Protein AF-T0Z2D2-F1 (afdb_monomer_lite)

Radius of gyration: 27.49 Å; chains: 1; bounding box: 59×27×76 Å

Secondary structure (DSSP, 8-state):
-HHHHHHHHHHHHHHHHHHHHHTPPPP--------SS-TT--THHHHHHHHHHHHHHHHHHHHHHHHHHHHHHHTHHHHHTTSS--HHHHHHHHHHHHHHHHHHHHHHHHHHHHHTT-----S-HHHHHH-

InterPro domains:
  IPR013525 ABC-2 type transporter, transmembrane domain [PF12698] (2-128)
  IPR051449 ABC-2 integral membrane transporter component [PTHR30294] (7-131)

pLDDT: mean 73.76, std 7.67, range [54.31, 87.25]

Sequence (131 aa):
MILLGYVETIVNNYTTEIATARGIPTPIAPITLRAWYNPNLKSRWFIVPGIVGLLTLVVTLLVTALSVAREREEGTFDQLLVTPLTPFDIILGKVLPGFVIGMVEATGIIILAVLIFHIPLRGSLWALYLG

Structure (mmCIF, N/CA/C/O backbone):
data_AF-T0Z2D2-F1
#
_entry.id   AF-T0Z2D2-F1
#
loop_
_atom_site.group_PDB
_atom_site.id
_atom_site.type_symbol
_atom_site.label_atom_id
_atom_site.label_alt_id
_atom_site.label_comp_id
_atom_site.label_asym_id
_atom_site.label_entity_id
_atom_site.label_seq_id
_atom_site.pdbx_PDB_ins_code
_atom_site.Cartn_x
_atom_site.Cartn_y
_atom_site.Cartn_z
_atom_site.occupancy
_atom_site.B_iso_or_equiv
_atom_site.auth_seq_id
_atom_site.auth_comp_id
_atom_site.auth_asym_id
_atom_site.auth_atom_id
_atom_site.pdbx_PDB_model_num
ATOM 1 N N . MET A 1 1 ? 20.631 10.924 -17.744 1.00 58.66 1 MET A N 1
ATOM 2 C CA . MET A 1 1 ? 21.024 11.240 -19.136 1.00 58.66 1 MET A CA 1
ATOM 3 C C . MET A 1 1 ? 22.523 11.069 -19.384 1.00 58.66 1 MET A C 1
ATOM 5 O O . MET A 1 1 ? 22.867 10.411 -20.349 1.00 58.66 1 MET A O 1
ATOM 9 N N . ILE A 1 2 ? 23.405 11.558 -18.503 1.00 73.25 2 ILE A N 1
ATOM 10 C CA . ILE A 1 2 ? 24.874 11.505 -18.684 1.00 73.25 2 ILE A CA 1
ATOM 11 C C . ILE A 1 2 ? 25.425 10.068 -18.806 1.00 73.25 2 ILE A C 1
ATOM 13 O O . ILE A 1 2 ? 26.202 9.783 -19.710 1.00 73.25 2 ILE A O 1
ATOM 17 N N . LEU A 1 3 ? 24.966 9.138 -17.958 1.00 73.81 3 LEU A N 1
ATOM 18 C CA . LEU A 1 3 ? 25.382 7.727 -18.017 1.00 73.81 3 LEU A CA 1
ATOM 19 C C . LEU A 1 3 ? 25.038 7.046 -19.348 1.00 73.81 3 LEU A C 1
ATOM 21 O O . LEU A 1 3 ? 25.788 6.194 -19.809 1.00 73.81 3 LEU A O 1
ATOM 25 N N . LEU A 1 4 ? 23.925 7.434 -19.977 1.00 73.69 4 LEU A N 1
ATOM 26 C CA . LEU A 1 4 ? 23.494 6.840 -21.239 1.00 73.69 4 LEU A CA 1
ATOM 27 C C . LEU A 1 4 ? 24.447 7.211 -22.378 1.00 73.69 4 LEU A C 1
ATOM 29 O O . LEU A 1 4 ? 24.883 6.337 -23.115 1.00 73.69 4 LEU A O 1
ATOM 33 N N . GLY A 1 5 ? 24.819 8.493 -22.456 1.00 75.69 5 GLY A N 1
ATOM 34 C CA . GLY A 1 5 ? 25.773 8.978 -23.454 1.00 75.69 5 GLY A CA 1
ATOM 35 C C . GLY A 1 5 ? 27.174 8.397 -23.257 1.00 75.69 5 GLY A C 1
ATOM 36 O O . GLY A 1 5 ? 27.874 8.127 -24.230 1.00 75.69 5 GLY A O 1
ATOM 37 N N . TYR A 1 6 ? 27.572 8.131 -22.008 1.00 81.44 6 TYR A N 1
ATOM 38 C CA . TYR A 1 6 ? 28.851 7.479 -21.717 1.00 81.44 6 TYR A CA 1
ATOM 39 C C . TYR A 1 6 ? 28.869 6.019 -22.191 1.00 81.44 6 TYR A C 1
ATOM 41 O O . TYR A 1 6 ? 29.811 5.595 -22.856 1.00 81.44 6 TYR A O 1
ATOM 49 N N . VAL A 1 7 ? 27.795 5.270 -21.915 1.00 80.44 7 VAL A N 1
ATOM 50 C CA . VAL A 1 7 ? 27.627 3.889 -22.398 1.00 80.44 7 VAL A CA 1
ATOM 51 C C . VAL A 1 7 ? 27.585 3.847 -23.924 1.00 80.44 7 VAL A C 1
ATOM 53 O O . VAL A 1 7 ? 28.242 3.003 -24.525 1.00 80.44 7 VAL A O 1
ATOM 56 N N . GLU A 1 8 ? 26.878 4.780 -24.556 1.00 80.75 8 GLU A N 1
ATOM 57 C CA . GLU A 1 8 ? 26.802 4.871 -26.013 1.00 80.75 8 GLU A CA 1
ATOM 58 C C . GLU A 1 8 ? 28.160 5.170 -26.649 1.00 80.75 8 GLU A C 1
ATOM 60 O O . GLU A 1 8 ? 28.541 4.530 -27.628 1.00 80.75 8 GLU A O 1
ATOM 65 N N . THR A 1 9 ? 28.950 6.045 -26.028 1.00 81.31 9 THR A N 1
ATOM 66 C CA . THR A 1 9 ? 30.321 6.337 -26.465 1.00 81.31 9 THR A CA 1
ATOM 67 C C . THR A 1 9 ? 31.231 5.113 -26.338 1.00 81.31 9 THR A C 1
ATOM 69 O O . THR A 1 9 ? 31.941 4.778 -27.284 1.00 81.31 9 THR A O 1
ATOM 72 N N . ILE A 1 10 ? 31.196 4.408 -25.200 1.00 83.31 10 ILE A N 1
ATOM 73 C CA . ILE A 1 10 ? 32.020 3.206 -24.980 1.00 83.31 10 ILE A CA 1
ATOM 74 C C . ILE A 1 10 ? 31.667 2.113 -25.991 1.00 83.31 10 ILE A C 1
ATOM 76 O O . ILE A 1 10 ? 32.559 1.531 -26.606 1.00 83.31 10 ILE A O 1
ATOM 80 N N . VAL A 1 11 ? 30.374 1.844 -26.177 1.00 83.12 11 VAL A N 1
ATOM 81 C CA . VAL A 1 11 ? 29.904 0.792 -27.085 1.00 83.12 11 VAL A CA 1
ATOM 82 C C . VAL A 1 11 ? 30.251 1.133 -28.532 1.00 83.12 11 VAL A C 1
ATOM 84 O O . VAL A 1 11 ? 30.745 0.266 -29.252 1.00 83.12 11 VAL A O 1
ATOM 87 N N . ASN A 1 12 ? 30.078 2.387 -28.957 1.00 83.12 12 ASN A N 1
ATOM 88 C CA . ASN A 1 12 ? 30.443 2.809 -30.310 1.00 83.12 12 ASN A CA 1
ATOM 89 C C . ASN A 1 12 ? 31.953 2.705 -30.558 1.00 83.12 12 ASN A C 1
ATOM 91 O O . ASN A 1 12 ? 32.365 2.200 -31.605 1.00 83.12 12 ASN A O 1
ATOM 95 N N . ASN A 1 13 ? 32.780 3.097 -29.586 1.00 83.56 13 ASN A N 1
ATOM 96 C CA . ASN A 1 13 ? 34.234 2.972 -29.688 1.00 83.56 13 ASN A CA 1
ATOM 97 C C . ASN A 1 13 ? 34.663 1.501 -29.808 1.00 83.56 13 ASN A C 1
ATOM 99 O O . ASN A 1 13 ? 35.421 1.152 -30.711 1.00 83.56 13 ASN A O 1
ATOM 103 N N . TYR A 1 14 ? 34.102 0.626 -28.971 1.00 82.81 14 TYR A N 1
ATOM 104 C CA . TYR A 1 14 ? 34.398 -0.809 -28.984 1.00 82.81 14 TYR A CA 1
ATOM 105 C C . TYR A 1 14 ? 33.953 -1.498 -30.283 1.00 82.81 14 TYR A C 1
ATOM 107 O O . TYR A 1 14 ? 34.671 -2.316 -30.858 1.00 82.81 14 TYR A O 1
ATOM 115 N N . THR A 1 15 ? 32.774 -1.135 -30.793 1.00 80.81 15 THR A N 1
ATOM 116 C CA . THR A 1 15 ? 32.249 -1.693 -32.049 1.00 80.81 15 THR A CA 1
ATOM 117 C C . THR A 1 15 ? 33.092 -1.241 -33.245 1.00 80.81 15 THR A C 1
ATOM 119 O O . THR A 1 15 ? 33.325 -2.024 -34.165 1.00 80.81 15 THR A O 1
ATOM 122 N N . THR A 1 16 ? 33.606 -0.007 -33.207 1.00 81.50 16 THR A N 1
ATOM 123 C CA . THR A 1 16 ? 34.509 0.540 -34.231 1.00 81.50 16 THR A CA 1
ATOM 124 C C . THR A 1 16 ? 35.861 -0.173 -34.233 1.00 81.50 16 THR A C 1
ATOM 126 O O . THR A 1 16 ? 36.367 -0.503 -35.302 1.00 81.50 16 THR A O 1
ATOM 129 N N . GLU A 1 17 ? 36.417 -0.476 -33.059 1.00 82.12 17 GLU A N 1
ATOM 130 C CA . GLU A 1 17 ? 37.682 -1.210 -32.909 1.00 82.12 17 GLU A CA 1
ATOM 131 C C . GLU A 1 17 ? 37.592 -2.653 -33.436 1.00 82.12 17 GLU A C 1
ATOM 133 O O . GLU A 1 17 ? 38.478 -3.129 -34.145 1.00 82.12 17 GLU A O 1
ATOM 138 N N . ILE A 1 18 ? 36.486 -3.354 -33.167 1.00 81.31 18 ILE A N 1
ATOM 139 C CA . ILE A 1 18 ? 36.275 -4.716 -33.683 1.00 81.31 18 ILE A CA 1
ATOM 140 C C . ILE A 1 18 ? 36.029 -4.713 -35.196 1.00 81.31 18 ILE A C 1
ATOM 142 O O . ILE A 1 18 ? 36.500 -5.609 -35.902 1.00 81.31 18 ILE A O 1
ATOM 146 N N . ALA A 1 19 ? 35.280 -3.730 -35.698 1.00 81.00 19 ALA A N 1
ATOM 147 C CA . ALA A 1 19 ? 34.973 -3.597 -37.118 1.00 81.00 19 ALA A CA 1
ATOM 148 C C . ALA A 1 19 ? 36.243 -3.351 -37.948 1.00 81.00 19 ALA A C 1
ATOM 150 O O . ALA A 1 19 ? 36.451 -4.026 -38.960 1.00 81.00 19 ALA A O 1
ATOM 151 N N . THR A 1 20 ? 37.134 -2.469 -37.479 1.00 80.88 20 THR A N 1
ATOM 152 C CA . THR A 1 20 ? 38.436 -2.222 -38.120 1.00 80.88 20 THR A CA 1
ATOM 153 C C . THR A 1 20 ? 39.359 -3.436 -38.025 1.00 80.88 20 THR A C 1
ATOM 155 O O . THR A 1 20 ? 39.978 -3.792 -39.025 1.00 80.88 20 THR A O 1
ATOM 158 N N . ALA A 1 21 ? 39.390 -4.138 -36.887 1.00 81.56 21 ALA A N 1
ATOM 159 C CA . ALA A 1 21 ? 40.203 -5.344 -36.710 1.00 81.56 21 ALA A CA 1
ATOM 160 C C . ALA A 1 21 ? 39.756 -6.533 -37.584 1.00 81.56 21 ALA A C 1
ATOM 162 O O . ALA A 1 21 ? 40.574 -7.381 -37.937 1.00 81.56 21 ALA A O 1
ATOM 163 N N . ARG A 1 22 ? 38.465 -6.619 -37.933 1.00 80.94 22 ARG A N 1
ATOM 164 C CA . ARG A 1 22 ? 37.903 -7.717 -38.744 1.00 80.94 22 ARG A CA 1
ATOM 165 C C . ARG A 1 22 ? 37.637 -7.343 -40.205 1.00 80.94 22 ARG A C 1
ATOM 167 O O . ARG A 1 22 ? 37.215 -8.208 -40.968 1.00 80.94 22 ARG A O 1
ATOM 174 N N . GLY A 1 23 ? 37.858 -6.085 -40.596 1.00 77.25 23 GLY A N 1
ATOM 175 C CA . GLY A 1 23 ? 37.567 -5.589 -41.947 1.00 77.25 23 GLY A CA 1
ATOM 176 C C . GLY A 1 23 ? 36.076 -5.612 -42.307 1.00 77.25 23 GLY A C 1
ATOM 177 O O . GLY A 1 23 ? 35.726 -5.711 -43.481 1.00 77.25 23 GLY A O 1
ATOM 178 N N . ILE A 1 24 ? 35.194 -5.563 -41.305 1.00 78.25 24 ILE A N 1
ATOM 179 C CA . ILE A 1 24 ? 33.737 -5.610 -41.478 1.00 78.25 24 ILE A CA 1
ATOM 180 C C . ILE A 1 24 ? 33.216 -4.168 -41.384 1.00 78.25 24 ILE A C 1
ATOM 182 O O . ILE A 1 24 ? 33.664 -3.437 -40.501 1.00 78.25 24 ILE A O 1
ATOM 186 N N . PRO A 1 25 ? 32.284 -3.724 -42.246 1.00 71.94 25 PRO A N 1
ATOM 187 C CA . PRO A 1 25 ? 31.662 -2.409 -42.103 1.00 71.94 25 PRO A CA 1
ATOM 188 C C . PRO A 1 25 ? 31.031 -2.250 -40.713 1.00 71.94 25 PRO A C 1
ATOM 190 O O . PRO A 1 25 ? 30.379 -3.169 -40.214 1.00 71.94 25 PRO A O 1
ATOM 193 N N . THR A 1 26 ? 31.240 -1.089 -40.088 1.00 67.06 26 THR A N 1
ATOM 194 C CA . THR A 1 26 ? 30.741 -0.774 -38.745 1.00 67.06 26 THR A CA 1
ATOM 195 C C . THR A 1 26 ? 29.217 -0.909 -38.693 1.00 67.06 26 THR A C 1
ATOM 197 O O . THR A 1 26 ? 28.507 -0.157 -39.366 1.00 67.06 26 THR A O 1
ATOM 200 N N . PRO A 1 27 ? 28.668 -1.835 -37.888 1.00 63.69 27 PRO A N 1
ATOM 201 C CA . PRO A 1 27 ? 27.235 -1.881 -37.662 1.00 63.69 27 PRO A CA 1
ATOM 202 C C . PRO A 1 27 ? 26.839 -0.662 -36.828 1.00 63.69 27 PRO A C 1
ATOM 204 O O . PRO A 1 27 ? 27.256 -0.532 -35.678 1.00 63.69 27 PRO A O 1
ATOM 207 N N . ILE A 1 28 ? 26.018 0.228 -37.385 1.00 60.69 28 ILE A N 1
ATOM 208 C CA . ILE A 1 28 ? 25.344 1.265 -36.597 1.00 60.69 28 ILE A CA 1
ATOM 209 C C . ILE A 1 28 ? 24.200 0.558 -35.868 1.00 60.69 28 ILE A C 1
ATOM 211 O O . ILE A 1 28 ? 23.094 0.446 -36.392 1.00 60.69 28 ILE A O 1
ATOM 215 N N . ALA A 1 29 ? 24.483 -0.011 -34.698 1.00 63.06 29 ALA A N 1
ATOM 216 C CA . ALA A 1 29 ? 23.458 -0.578 -33.833 1.00 63.06 29 ALA A CA 1
ATOM 217 C C . ALA A 1 29 ? 22.919 0.545 -32.931 1.00 63.06 29 ALA A C 1
ATOM 219 O O . ALA A 1 29 ? 23.615 0.949 -31.999 1.00 63.06 29 ALA A O 1
ATOM 220 N N . PRO A 1 30 ? 21.714 1.091 -33.185 1.00 65.38 30 PRO A N 1
ATOM 221 C CA . PRO A 1 30 ? 21.162 2.131 -32.329 1.00 65.38 30 PRO A CA 1
ATOM 222 C C . PRO A 1 30 ? 20.911 1.562 -30.930 1.00 65.38 30 PRO A C 1
ATOM 224 O O . PRO A 1 30 ? 20.163 0.596 -30.757 1.00 65.38 30 PRO A O 1
ATOM 227 N N . ILE A 1 31 ? 21.530 2.166 -29.916 1.00 65.12 31 ILE A N 1
ATOM 228 C CA . ILE A 1 31 ? 21.331 1.772 -28.523 1.00 65.12 31 ILE A CA 1
ATOM 229 C C . ILE A 1 31 ? 20.008 2.365 -28.051 1.00 65.12 31 ILE A C 1
ATOM 231 O O . ILE A 1 31 ? 19.902 3.540 -27.709 1.00 65.12 31 ILE A O 1
ATOM 235 N N . THR A 1 32 ? 18.965 1.540 -28.028 1.00 66.81 32 THR A N 1
ATOM 236 C CA . THR A 1 32 ? 17.658 1.959 -27.521 1.00 66.81 32 THR A CA 1
ATOM 237 C C . THR A 1 32 ? 17.543 1.645 -26.034 1.00 66.81 32 THR A C 1
ATOM 239 O O . THR A 1 32 ? 17.504 0.476 -25.642 1.00 66.81 32 THR A O 1
ATOM 242 N N . LEU A 1 33 ? 17.426 2.675 -25.194 1.00 66.81 33 LEU A N 1
ATOM 243 C CA . LEU A 1 33 ? 17.048 2.489 -23.795 1.00 66.81 33 LEU A CA 1
ATOM 244 C C . LEU A 1 33 ? 15.598 2.001 -23.732 1.00 66.81 33 LEU A C 1
ATOM 246 O O . LEU A 1 33 ? 14.669 2.738 -24.060 1.00 66.81 33 LEU A O 1
ATOM 250 N N . ARG A 1 34 ? 15.395 0.763 -23.280 1.00 67.38 34 ARG A N 1
ATOM 251 C CA . ARG A 1 34 ? 14.060 0.181 -23.130 1.00 67.38 34 ARG A CA 1
ATOM 252 C C . ARG A 1 34 ? 13.752 -0.054 -21.660 1.00 67.38 34 ARG A C 1
ATOM 254 O O . ARG A 1 34 ? 14.384 -0.881 -21.010 1.00 67.38 34 ARG A O 1
ATOM 261 N N . ALA A 1 35 ? 12.753 0.654 -21.141 1.00 65.25 35 ALA A N 1
ATOM 262 C CA . ALA A 1 35 ? 12.227 0.386 -19.810 1.00 65.25 35 ALA A CA 1
ATOM 263 C C . ALA A 1 35 ? 11.529 -0.984 -19.796 1.00 65.25 35 ALA A C 1
ATOM 265 O O . ALA A 1 35 ? 10.632 -1.237 -20.601 1.00 65.25 35 ALA A O 1
ATOM 266 N N . TRP A 1 36 ? 11.925 -1.858 -18.869 1.00 63.56 36 TRP A N 1
ATOM 267 C CA . TRP A 1 36 ? 11.437 -3.241 -18.808 1.00 63.56 36 TRP A CA 1
ATOM 268 C C . TRP A 1 36 ? 9.957 -3.320 -18.416 1.00 63.56 36 TRP A C 1
ATOM 270 O O . TRP A 1 36 ? 9.211 -4.131 -18.960 1.00 63.56 36 TRP A O 1
ATOM 280 N N . TYR A 1 37 ? 9.512 -2.437 -17.516 1.00 55.72 37 TYR A N 1
ATOM 281 C CA . TYR A 1 37 ? 8.156 -2.474 -16.959 1.00 55.72 37 TYR A CA 1
ATOM 282 C C . TYR A 1 37 ? 7.181 -1.458 -17.580 1.00 55.72 37 TYR A C 1
ATOM 284 O O . TYR A 1 37 ? 5.973 -1.586 -17.405 1.00 55.72 37 TYR A O 1
ATOM 292 N N . ASN A 1 38 ? 7.666 -0.479 -18.357 1.00 67.19 38 ASN A N 1
ATOM 293 C CA . ASN A 1 38 ? 6.820 0.491 -19.066 1.00 67.19 38 ASN A CA 1
ATOM 294 C C . ASN A 1 38 ? 7.504 1.009 -20.347 1.00 67.19 38 ASN A C 1
ATOM 296 O O . ASN A 1 38 ? 7.970 2.149 -20.377 1.00 67.19 38 ASN A O 1
ATOM 300 N N . PRO A 1 39 ? 7.562 0.198 -21.422 1.00 63.88 39 PRO A N 1
ATOM 301 C CA . PRO A 1 39 ? 8.246 0.576 -22.662 1.00 63.88 39 PRO A CA 1
ATOM 302 C C . PRO A 1 39 ? 7.675 1.842 -23.318 1.00 63.88 39 PRO A C 1
ATOM 304 O O . PRO A 1 39 ? 8.385 2.524 -24.041 1.00 63.88 39 PRO A O 1
ATOM 307 N N . ASN A 1 40 ? 6.398 2.147 -23.053 1.00 66.00 40 ASN A N 1
ATOM 308 C CA . ASN A 1 40 ? 5.692 3.315 -23.587 1.00 66.00 40 ASN A CA 1
ATOM 309 C C . ASN A 1 40 ? 5.709 4.521 -22.633 1.00 66.00 40 ASN A C 1
ATOM 311 O O . ASN A 1 40 ? 5.033 5.507 -22.914 1.00 66.00 40 ASN A O 1
ATOM 315 N N . LEU A 1 41 ? 6.392 4.415 -21.483 1.00 64.50 41 LEU A N 1
ATOM 316 C CA . LEU A 1 41 ? 6.465 5.443 -20.436 1.00 64.50 41 LEU A CA 1
ATOM 317 C C . LEU A 1 41 ? 5.099 6.076 -20.103 1.00 64.50 41 LEU A C 1
ATOM 319 O O . LEU A 1 41 ? 4.990 7.267 -19.821 1.00 64.50 41 LEU A O 1
ATOM 323 N N . LYS A 1 42 ? 4.022 5.278 -20.126 1.00 68.94 42 LYS A N 1
ATOM 324 C CA . LYS A 1 42 ? 2.677 5.759 -19.795 1.00 68.94 42 LYS A CA 1
ATOM 325 C C . LYS A 1 42 ? 2.605 6.068 -18.301 1.00 68.94 42 LYS A C 1
ATOM 327 O O . LYS A 1 42 ? 2.503 5.142 -17.497 1.00 68.94 42 LYS A O 1
ATOM 332 N N . SER A 1 43 ? 2.595 7.348 -17.932 1.00 67.88 43 SER A N 1
ATOM 333 C CA . SER A 1 43 ? 2.542 7.802 -16.529 1.00 67.88 43 SER A CA 1
ATOM 334 C C . SER A 1 43 ? 1.335 7.257 -15.757 1.00 67.88 43 SER A C 1
ATOM 336 O O . SER A 1 43 ? 1.416 7.044 -14.549 1.00 67.88 43 SER A O 1
ATOM 338 N N . ARG A 1 44 ? 0.235 6.937 -16.458 1.00 67.06 44 ARG A N 1
ATOM 339 C CA . ARG A 1 44 ? -0.961 6.289 -15.888 1.00 67.06 44 ARG A CA 1
ATOM 340 C C . ARG A 1 44 ? -0.657 4.980 -15.151 1.00 67.06 44 ARG A C 1
ATOM 342 O O . ARG A 1 44 ? -1.356 4.681 -14.196 1.00 67.06 44 ARG A O 1
ATOM 349 N N . TRP A 1 45 ? 0.365 4.223 -15.558 1.00 66.12 45 TRP A N 1
ATOM 350 C CA . TRP A 1 45 ? 0.708 2.942 -14.920 1.00 66.12 45 TRP A CA 1
ATOM 351 C C . TRP A 1 45 ? 1.319 3.109 -13.522 1.00 66.12 45 TRP A C 1
ATOM 353 O O . TRP A 1 45 ? 1.265 2.176 -12.733 1.00 66.12 45 TRP A O 1
ATOM 363 N N . PHE A 1 46 ? 1.861 4.290 -13.209 1.00 68.19 46 PHE A N 1
ATOM 364 C CA . PHE A 1 46 ? 2.470 4.589 -11.910 1.00 68.19 46 PHE A CA 1
ATOM 365 C C . PHE A 1 46 ? 1.593 5.500 -11.050 1.00 68.19 46 PHE A C 1
ATOM 367 O O . PHE A 1 46 ? 1.406 5.250 -9.864 1.00 68.19 46 PHE A O 1
ATOM 374 N N . ILE A 1 47 ? 1.030 6.550 -11.653 1.00 76.75 47 ILE A N 1
ATOM 375 C CA . ILE A 1 47 ? 0.301 7.589 -10.916 1.00 76.75 47 ILE A CA 1
ATOM 376 C C . ILE A 1 47 ? -1.033 7.060 -10.390 1.00 76.75 47 ILE A C 1
ATOM 378 O O . ILE A 1 47 ? -1.402 7.344 -9.256 1.00 76.75 47 ILE A O 1
ATOM 382 N N . VAL A 1 48 ? -1.758 6.288 -11.201 1.00 75.44 48 VAL A N 1
ATOM 383 C CA . VAL A 1 48 ? -3.112 5.856 -10.849 1.00 75.44 48 VAL A CA 1
ATOM 384 C C . VAL A 1 48 ? -3.120 4.918 -9.638 1.00 75.44 48 VAL A C 1
ATOM 386 O O . VAL A 1 48 ? -3.828 5.240 -8.687 1.00 75.44 48 VAL A O 1
ATOM 389 N N . PRO A 1 49 ? -2.340 3.817 -9.595 1.00 71.81 49 PRO A N 1
ATOM 390 C CA . PRO A 1 49 ? -2.303 2.971 -8.403 1.00 71.81 49 PRO A CA 1
ATOM 391 C C . PRO A 1 49 ? -1.813 3.737 -7.173 1.00 71.81 49 PRO A C 1
ATOM 393 O O . PRO A 1 49 ? -2.346 3.539 -6.088 1.00 71.81 49 PRO A O 1
ATOM 396 N N . GLY A 1 50 ? -0.840 4.642 -7.346 1.00 79.44 50 GLY A N 1
ATOM 397 C CA . GLY A 1 50 ? -0.296 5.447 -6.254 1.00 79.44 50 GLY A CA 1
ATOM 398 C C . GLY A 1 50 ? -1.331 6.379 -5.623 1.00 79.44 50 GLY A C 1
ATOM 399 O O . GLY A 1 50 ? -1.476 6.391 -4.405 1.00 79.44 50 GLY A O 1
ATOM 400 N N . ILE A 1 51 ? -2.088 7.123 -6.436 1.00 82.75 51 ILE A N 1
ATOM 401 C CA . ILE A 1 51 ? -3.142 8.018 -5.932 1.00 82.75 51 ILE A CA 1
ATOM 402 C C . ILE A 1 51 ? -4.300 7.215 -5.339 1.00 82.75 51 ILE A C 1
ATOM 404 O O . ILE A 1 51 ? -4.798 7.579 -4.280 1.00 82.75 51 ILE A O 1
ATOM 408 N N . VAL A 1 52 ? -4.720 6.122 -5.985 1.00 76.38 52 VAL A N 1
ATOM 409 C CA . VAL A 1 52 ? -5.790 5.265 -5.454 1.00 76.38 52 VAL A CA 1
ATOM 410 C C . VAL A 1 52 ? -5.372 4.670 -4.109 1.00 76.38 52 VAL A C 1
ATOM 412 O O . VAL A 1 52 ? -6.126 4.785 -3.151 1.00 76.38 52 VAL A O 1
ATOM 415 N N . GLY A 1 53 ? -4.161 4.123 -3.983 1.00 78.25 53 GLY A N 1
ATOM 416 C CA . GLY A 1 53 ? -3.659 3.613 -2.705 1.00 78.25 53 GLY A CA 1
ATOM 417 C C . GLY A 1 53 ? -3.545 4.697 -1.631 1.00 78.25 53 GLY A C 1
ATOM 418 O O . GLY A 1 53 ? -3.956 4.470 -0.499 1.00 78.25 53 GLY A O 1
ATOM 419 N N . LEU A 1 54 ? -3.080 5.900 -1.987 1.00 84.25 54 LEU A N 1
ATOM 420 C CA . LEU A 1 54 ? -3.022 7.034 -1.060 1.00 84.25 54 LEU A CA 1
ATOM 421 C C . LEU A 1 54 ? -4.417 7.440 -0.565 1.00 84.25 54 LEU A C 1
ATOM 423 O O . LEU A 1 54 ? -4.616 7.624 0.632 1.00 84.25 54 LEU A O 1
ATOM 427 N N . LEU A 1 55 ? -5.381 7.588 -1.477 1.00 82.12 55 LEU A N 1
ATOM 428 C CA . LEU A 1 55 ? -6.752 7.957 -1.126 1.00 82.12 55 LEU A CA 1
ATOM 429 C C . LEU A 1 55 ? -7.388 6.906 -0.227 1.00 82.12 55 LEU A C 1
ATOM 431 O O . LEU A 1 55 ? -8.044 7.255 0.750 1.00 82.12 55 LEU A O 1
ATOM 435 N N . THR A 1 56 ? -7.169 5.634 -0.544 1.00 75.94 56 THR A N 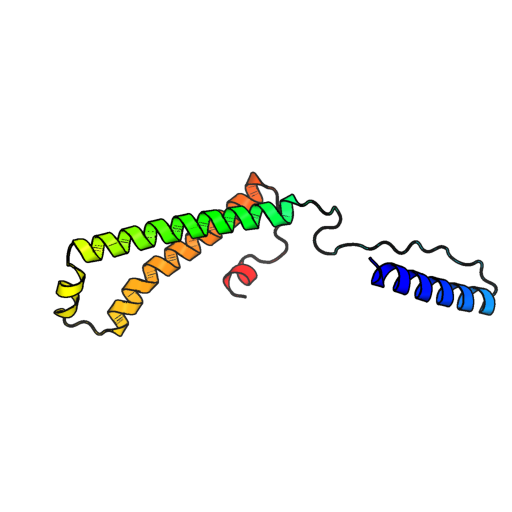1
ATOM 436 C CA . THR A 1 56 ? -7.756 4.546 0.229 1.00 75.94 56 THR A CA 1
ATOM 437 C C . THR A 1 56 ? -7.142 4.489 1.631 1.00 75.94 56 THR A C 1
ATOM 439 O O . THR A 1 56 ? -7.890 4.518 2.604 1.00 75.94 56 THR A O 1
ATOM 442 N N . LEU A 1 57 ? -5.816 4.646 1.756 1.00 82.88 57 LEU A N 1
ATOM 443 C CA . LEU A 1 57 ? -5.128 4.793 3.045 1.00 82.88 57 LEU A CA 1
ATOM 444 C C . LEU A 1 57 ? -5.687 5.954 3.877 1.00 82.88 57 LEU A C 1
ATOM 446 O O . LEU A 1 57 ? -5.931 5.794 5.072 1.00 82.88 57 LEU A O 1
ATOM 450 N N . VAL A 1 58 ? -5.912 7.118 3.262 1.00 87.25 58 VAL A N 1
ATOM 451 C CA . VAL A 1 58 ? -6.496 8.276 3.956 1.00 87.25 58 VAL A CA 1
ATOM 452 C C . VAL A 1 58 ? -7.914 7.964 4.438 1.00 87.25 58 VAL A C 1
ATOM 454 O O . VAL A 1 58 ? -8.235 8.243 5.592 1.00 87.25 58 VAL A O 1
ATOM 457 N N . VAL A 1 59 ? -8.757 7.360 3.597 1.00 81.19 59 VAL A N 1
ATOM 458 C CA . VAL A 1 59 ? -10.136 7.000 3.964 1.00 81.19 59 VAL A CA 1
ATOM 459 C C . VAL A 1 59 ? -10.154 5.967 5.090 1.00 81.19 59 VAL A C 1
ATOM 461 O O . VAL A 1 59 ? -10.851 6.170 6.084 1.00 81.19 59 VAL A O 1
ATOM 464 N N . THR A 1 60 ? -9.364 4.900 4.990 1.00 77.19 60 THR A N 1
ATOM 465 C CA . THR A 1 60 ? -9.290 3.846 6.010 1.00 77.19 60 THR A CA 1
ATOM 466 C C . THR A 1 60 ? -8.769 4.385 7.336 1.00 77.19 60 THR A C 1
ATOM 468 O O . THR A 1 60 ? -9.327 4.073 8.392 1.00 77.19 60 THR A O 1
ATOM 471 N N . LEU A 1 61 ? -7.750 5.250 7.305 1.00 85.19 61 LEU A N 1
ATOM 472 C CA . LEU A 1 61 ? -7.225 5.899 8.505 1.00 85.19 61 LEU A CA 1
ATOM 473 C C . LEU A 1 61 ? -8.282 6.784 9.166 1.00 85.19 61 LEU A C 1
ATOM 475 O O . LEU A 1 61 ? -8.445 6.720 10.383 1.00 85.19 61 LEU A O 1
ATOM 479 N N . LEU A 1 62 ? -9.039 7.557 8.383 1.00 85.75 62 LEU A N 1
ATOM 480 C CA . LEU A 1 62 ? -10.124 8.390 8.902 1.00 85.75 62 LEU A CA 1
ATOM 481 C C . LEU A 1 62 ? -11.244 7.551 9.525 1.00 85.75 62 LEU A C 1
ATOM 483 O O . LEU A 1 62 ? -11.654 7.834 10.648 1.00 85.75 62 LEU A O 1
ATOM 487 N N . VAL A 1 63 ? -11.712 6.502 8.842 1.00 76.12 63 VAL A N 1
ATOM 488 C CA . VAL A 1 63 ? -12.763 5.608 9.361 1.00 76.12 63 VAL A CA 1
ATOM 489 C C . VAL A 1 63 ? -12.312 4.936 10.658 1.00 76.12 63 VAL A C 1
ATOM 491 O O . VAL A 1 63 ? -13.052 4.932 11.642 1.00 76.12 63 VAL A O 1
ATOM 494 N N . THR A 1 64 ? -11.077 4.434 10.694 1.00 77.44 64 THR A N 1
ATOM 495 C CA . THR A 1 64 ? -10.508 3.780 11.880 1.00 77.44 64 THR A CA 1
ATOM 496 C C . THR A 1 64 ? -10.351 4.766 13.038 1.00 77.44 64 THR A C 1
ATOM 498 O O . THR A 1 64 ? -10.780 4.477 14.153 1.00 77.44 64 THR A O 1
ATOM 501 N N . ALA A 1 65 ? -9.788 5.952 12.788 1.00 79.44 65 ALA A N 1
ATOM 502 C CA . ALA A 1 65 ? -9.593 6.976 13.812 1.00 79.44 65 ALA A CA 1
ATOM 503 C C . ALA A 1 65 ? -10.923 7.461 14.401 1.00 79.44 65 ALA A C 1
ATOM 505 O O . ALA A 1 65 ? -11.038 7.590 15.618 1.00 79.44 65 ALA A O 1
ATOM 506 N N . LEU A 1 66 ? -11.939 7.673 13.560 1.00 80.06 66 LEU A N 1
ATOM 507 C CA . LEU A 1 66 ? -13.277 8.056 14.009 1.00 80.06 66 LEU A CA 1
ATOM 508 C C . LEU A 1 66 ? -13.949 6.943 14.819 1.00 80.06 66 LEU A C 1
ATOM 510 O O . LEU A 1 66 ? -14.605 7.235 15.816 1.00 80.06 66 LEU A O 1
ATOM 514 N N . SER A 1 67 ? -13.760 5.679 14.432 1.00 76.62 67 SER A N 1
ATOM 5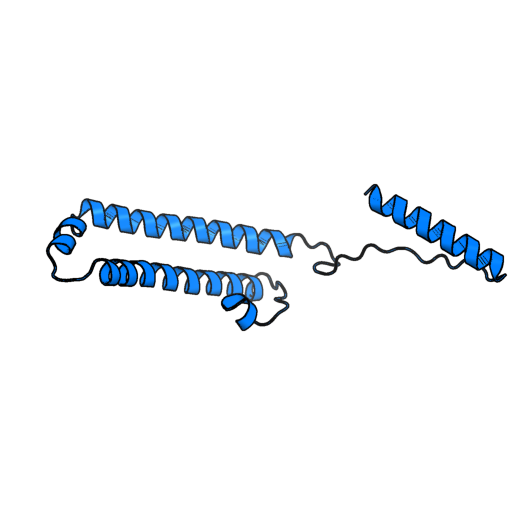15 C CA . SER A 1 67 ? -14.255 4.532 15.200 1.00 76.62 67 SER A CA 1
ATOM 516 C C . SER A 1 67 ? -13.625 4.479 16.594 1.00 76.62 67 SER A C 1
ATOM 518 O O . SER A 1 67 ? -14.336 4.365 17.587 1.00 76.62 67 SER A O 1
ATOM 520 N N . VAL A 1 68 ? -12.299 4.626 16.688 1.00 72.94 68 VAL A N 1
ATOM 521 C CA . VAL A 1 68 ? -11.571 4.606 17.970 1.00 72.94 68 VAL A CA 1
ATOM 522 C C . VAL A 1 68 ? -11.912 5.820 18.837 1.00 72.94 68 VAL A C 1
ATOM 524 O O . VAL A 1 68 ? -12.057 5.682 20.051 1.00 72.94 68 VAL A O 1
ATOM 527 N N . ALA A 1 69 ? -12.051 7.004 18.235 1.00 76.56 69 ALA A N 1
ATOM 528 C CA . ALA A 1 69 ? -12.459 8.213 18.945 1.00 76.56 69 ALA A CA 1
ATOM 529 C C . ALA A 1 69 ? -13.859 8.053 19.556 1.00 76.56 69 ALA A C 1
ATOM 531 O O . ALA A 1 69 ? -14.037 8.359 20.732 1.00 76.56 69 ALA A O 1
ATOM 532 N N . ARG A 1 70 ? -14.811 7.483 18.803 1.00 76.31 70 ARG A N 1
ATOM 533 C CA . ARG A 1 70 ? -16.152 7.168 19.317 1.00 76.31 70 ARG A CA 1
ATOM 534 C C . ARG A 1 70 ? -16.124 6.141 20.446 1.00 76.31 70 ARG A C 1
ATOM 536 O O . ARG A 1 70 ? -16.733 6.380 21.479 1.00 76.31 70 ARG A O 1
ATOM 543 N N . GLU A 1 71 ? -15.362 5.054 20.310 1.00 68.69 71 GLU A N 1
ATOM 544 C CA . GLU A 1 71 ? -15.198 4.067 21.395 1.00 68.69 71 GLU A CA 1
ATOM 545 C C . GLU A 1 71 ? -14.632 4.695 22.684 1.00 68.69 71 GLU A C 1
ATOM 547 O O . GLU A 1 71 ? -15.014 4.320 23.793 1.00 68.69 71 GLU A O 1
ATOM 552 N N . ARG A 1 72 ? -13.712 5.660 22.550 1.00 67.25 72 ARG A N 1
ATOM 553 C CA . ARG A 1 72 ? -13.137 6.417 23.674 1.00 67.25 72 ARG A CA 1
ATOM 554 C C . ARG A 1 72 ? -14.146 7.366 24.320 1.00 67.25 72 ARG A C 1
ATOM 556 O O . ARG A 1 72 ? -14.138 7.476 25.541 1.00 67.25 72 ARG A O 1
ATOM 563 N N . GLU A 1 73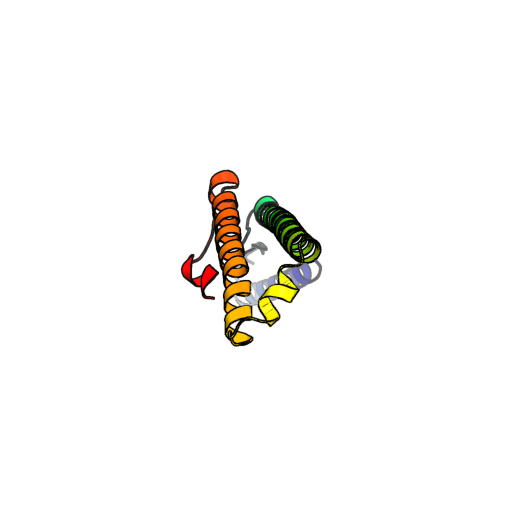 ? -14.981 8.035 23.529 1.00 68.94 73 GLU A N 1
ATOM 564 C CA . GLU A 1 73 ? -16.044 8.922 24.024 1.00 68.94 73 GLU A CA 1
ATOM 565 C C . GLU A 1 73 ? -17.170 8.147 24.724 1.00 68.94 73 GLU A C 1
ATOM 567 O O . GLU A 1 73 ? -17.717 8.625 25.715 1.00 68.94 73 GLU A O 1
ATOM 572 N N . GLU A 1 74 ? -17.479 6.936 24.258 1.00 70.19 74 GLU A N 1
ATOM 573 C CA . GLU A 1 74 ? -18.514 6.071 24.839 1.00 70.19 74 GLU A CA 1
ATOM 574 C C . GLU A 1 74 ? -18.055 5.315 26.106 1.00 70.19 74 GLU A C 1
ATOM 576 O O . GLU A 1 74 ? -18.883 4.736 26.807 1.00 70.19 74 GLU A O 1
ATOM 581 N N . GLY A 1 75 ? -16.757 5.323 26.443 1.00 61.25 75 GLY A N 1
ATOM 582 C CA . GLY A 1 75 ? -16.231 4.761 27.700 1.00 61.25 75 GLY A CA 1
ATOM 583 C C . GLY A 1 75 ? -16.154 3.226 27.769 1.00 61.25 75 GLY A C 1
ATOM 584 O O . GLY A 1 75 ? -15.824 2.663 28.813 1.00 61.25 75 GLY A O 1
ATOM 585 N N . THR A 1 76 ? -16.392 2.515 26.664 1.00 63.75 76 THR A N 1
ATOM 586 C CA . THR A 1 76 ? -16.374 1.036 26.594 1.00 63.75 76 THR A CA 1
ATOM 587 C C . THR A 1 76 ? -14.989 0.418 26.830 1.00 63.75 76 THR A C 1
ATOM 589 O O . THR A 1 76 ? -14.880 -0.763 27.167 1.00 63.75 76 THR A O 1
ATOM 592 N N . PHE A 1 77 ? -13.920 1.215 26.719 1.00 58.09 77 PHE A N 1
ATOM 593 C CA . PHE A 1 77 ? -12.542 0.789 26.987 1.00 58.09 77 PHE A CA 1
ATOM 594 C C . PHE A 1 77 ? -12.300 0.450 28.469 1.00 58.09 77 PHE A C 1
ATOM 596 O O . PHE A 1 77 ? -11.612 -0.527 28.769 1.00 58.09 77 PHE A O 1
ATOM 603 N N . ASP A 1 78 ? -12.911 1.206 29.386 1.00 59.09 78 ASP A N 1
ATOM 604 C CA . ASP A 1 78 ? -12.794 0.978 30.833 1.00 59.09 78 ASP A CA 1
ATOM 605 C C . ASP A 1 78 ? -13.619 -0.238 31.280 1.00 59.09 78 ASP A C 1
ATOM 607 O O . ASP A 1 78 ? -13.259 -0.933 32.229 1.00 59.09 78 ASP A O 1
ATOM 611 N N . GLN A 1 79 ? -14.689 -0.557 30.548 1.00 54.31 79 GLN A N 1
ATOM 612 C CA . GLN A 1 79 ? -15.558 -1.704 30.818 1.00 54.31 79 GLN A CA 1
ATOM 613 C C . GLN A 1 79 ? -14.918 -3.045 30.406 1.00 54.31 79 GLN A C 1
ATOM 615 O O . GLN A 1 79 ? -15.170 -4.074 31.033 1.00 54.31 79 GLN A O 1
ATOM 620 N N . LEU A 1 80 ? -14.039 -3.037 29.396 1.00 56.28 80 LEU A N 1
ATOM 621 C CA . LEU A 1 80 ? -13.287 -4.212 28.930 1.00 56.28 80 LEU A CA 1
ATOM 622 C C . LEU A 1 80 ? -12.152 -4.624 29.882 1.00 56.28 80 LEU A C 1
ATOM 624 O O . LEU A 1 80 ? -11.864 -5.814 29.999 1.00 56.28 80 LEU A O 1
ATOM 628 N N . LEU A 1 81 ? -11.550 -3.684 30.619 1.00 56.50 81 LEU A N 1
ATOM 629 C CA . LEU A 1 81 ? -10.474 -3.963 31.587 1.00 56.50 81 LEU A CA 1
ATOM 630 C C . LEU A 1 81 ? -10.931 -4.772 32.814 1.00 56.50 81 LEU A C 1
ATOM 632 O O . LEU A 1 81 ? -10.095 -5.301 33.543 1.00 56.50 81 LEU A O 1
ATOM 636 N N . VAL A 1 82 ? -12.245 -4.890 33.033 1.00 56.03 82 VAL A N 1
ATOM 637 C CA . VAL A 1 82 ? -12.846 -5.646 34.147 1.00 56.03 82 VAL A CA 1
ATOM 638 C C . VAL A 1 82 ? -13.258 -7.069 33.725 1.00 56.03 82 VAL A C 1
ATOM 640 O O . VAL A 1 82 ? -13.737 -7.852 34.544 1.00 56.03 82 VAL A O 1
ATOM 643 N N . THR A 1 83 ? -13.083 -7.431 32.449 1.00 62.56 83 THR A N 1
ATOM 644 C CA . THR A 1 83 ? -13.422 -8.770 31.938 1.00 62.56 83 THR A CA 1
ATOM 645 C C . THR A 1 83 ? -12.268 -9.765 32.127 1.00 62.56 83 THR A C 1
ATOM 647 O O . THR A 1 83 ? -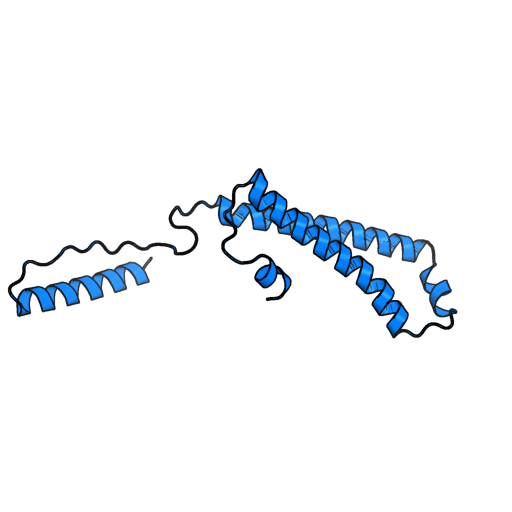11.104 -9.377 32.050 1.00 62.56 83 THR A O 1
ATOM 650 N N . PRO A 1 84 ? -12.547 -11.062 32.364 1.00 64.00 84 PRO A N 1
ATOM 651 C CA . PRO A 1 84 ? -11.531 -12.073 32.668 1.00 64.00 84 PRO A CA 1
ATOM 652 C C . PRO A 1 84 ? -10.843 -12.595 31.390 1.00 64.00 84 PRO A C 1
ATOM 654 O O . PRO A 1 84 ? -10.695 -13.801 31.207 1.00 64.00 84 PRO A O 1
ATOM 657 N N . LEU A 1 85 ? -10.477 -11.699 30.472 1.00 63.75 85 LEU A N 1
ATOM 658 C CA . LEU A 1 85 ? -9.817 -12.014 29.203 1.00 63.75 85 LEU A CA 1
ATOM 659 C C . LEU A 1 85 ? -8.338 -11.633 29.273 1.00 63.75 85 LEU A C 1
ATOM 661 O O . LEU A 1 85 ? -7.973 -10.616 29.864 1.00 63.75 85 LEU A O 1
ATOM 665 N N . THR A 1 86 ? -7.466 -12.441 28.668 1.00 74.69 86 THR A N 1
ATOM 666 C CA . THR A 1 86 ? -6.039 -12.115 28.654 1.00 74.69 86 THR A CA 1
ATOM 667 C C . THR A 1 86 ? -5.769 -10.930 27.713 1.00 74.69 86 THR A C 1
ATOM 669 O O . THR A 1 86 ? -6.412 -10.814 26.667 1.00 74.69 86 THR A O 1
ATOM 672 N N . PRO A 1 87 ? -4.796 -10.048 28.018 1.00 70.38 87 PRO A N 1
ATOM 673 C CA . PRO A 1 87 ? -4.469 -8.901 27.164 1.00 70.38 87 PRO A CA 1
ATOM 674 C C . PRO A 1 87 ? -4.152 -9.284 25.710 1.00 70.38 87 PRO A C 1
ATOM 676 O O . PRO A 1 87 ? -4.385 -8.497 24.795 1.00 70.38 87 PRO A O 1
ATOM 679 N N . PHE A 1 88 ? -3.644 -10.501 25.491 1.00 74.81 88 PHE A N 1
ATOM 680 C CA . PHE A 1 88 ? -3.309 -11.014 24.166 1.00 74.81 88 PHE A CA 1
ATOM 681 C C . PHE A 1 88 ? -4.558 -11.315 23.326 1.00 74.81 88 PHE A C 1
ATOM 683 O O . PHE A 1 88 ? -4.601 -10.922 22.162 1.00 74.81 88 PHE A O 1
ATOM 690 N N . ASP A 1 89 ? -5.595 -11.919 23.916 1.00 78.12 89 ASP A N 1
ATOM 691 C CA . ASP A 1 89 ? -6.870 -12.196 23.233 1.00 78.12 89 ASP A CA 1
ATOM 692 C C . ASP A 1 89 ? -7.581 -10.900 22.821 1.00 78.12 89 ASP A C 1
ATOM 694 O O . ASP A 1 89 ? -8.142 -10.801 21.729 1.00 78.12 89 ASP A O 1
ATOM 698 N N . ILE A 1 90 ? -7.492 -9.870 23.670 1.00 72.31 90 ILE A N 1
ATOM 699 C CA . ILE A 1 90 ? -8.067 -8.545 23.405 1.00 72.31 90 ILE A CA 1
ATOM 700 C C . ILE A 1 90 ? -7.349 -7.873 22.230 1.00 72.31 90 ILE A C 1
ATOM 702 O O . ILE A 1 90 ? -7.997 -7.343 21.327 1.00 72.31 90 ILE A O 1
ATOM 706 N N . ILE A 1 91 ? -6.013 -7.910 22.206 1.00 77.31 91 ILE A N 1
ATOM 707 C CA . ILE A 1 91 ? -5.228 -7.337 21.106 1.00 77.31 91 ILE A CA 1
ATOM 708 C C . ILE A 1 91 ? -5.493 -8.104 19.807 1.00 77.31 91 ILE A C 1
ATOM 710 O O . ILE A 1 91 ? -5.733 -7.475 18.778 1.00 77.31 91 ILE A O 1
ATOM 714 N N . LEU A 1 92 ? -5.512 -9.440 19.839 1.00 78.75 92 LEU A N 1
ATOM 715 C CA . LEU A 1 92 ? -5.757 -10.258 18.649 1.00 78.75 92 LEU A CA 1
ATOM 716 C C . LEU A 1 92 ? -7.151 -9.987 18.063 1.00 78.75 92 LEU A C 1
ATOM 718 O O . LEU A 1 92 ? -7.281 -9.752 16.861 1.00 78.75 92 LEU A O 1
ATOM 722 N N . GLY A 1 93 ? -8.175 -9.938 18.922 1.00 77.38 93 GLY A N 1
ATOM 723 C CA . GLY A 1 93 ? -9.548 -9.609 18.540 1.00 77.38 93 GLY A CA 1
ATOM 724 C C . GLY A 1 93 ? -9.712 -8.180 18.017 1.00 77.38 93 GLY A C 1
ATOM 725 O O . GLY A 1 93 ? -10.599 -7.932 17.206 1.00 77.38 93 GLY A O 1
ATOM 726 N N . LYS A 1 94 ? -8.837 -7.251 18.420 1.00 71.19 94 LYS A N 1
ATOM 727 C CA . LYS A 1 94 ? -8.862 -5.848 17.977 1.00 71.19 94 LYS A CA 1
ATOM 728 C C . LYS A 1 94 ? -8.027 -5.590 16.715 1.00 71.19 94 LYS A C 1
ATOM 730 O O . LYS A 1 94 ? -8.366 -4.704 15.935 1.00 71.19 94 LYS A O 1
ATOM 735 N N . VAL A 1 95 ? -6.983 -6.382 16.466 1.00 75.19 95 VAL A N 1
ATOM 736 C CA . VAL A 1 95 ? -6.146 -6.307 15.251 1.00 75.19 95 VAL A CA 1
ATOM 737 C C . VAL A 1 95 ? -6.796 -7.028 14.066 1.00 75.19 95 VAL A C 1
ATOM 739 O O . VAL A 1 95 ? -6.697 -6.552 12.935 1.00 75.19 95 VAL A O 1
ATOM 742 N N . LEU A 1 96 ? -7.499 -8.139 14.314 1.00 82.19 96 LEU A N 1
ATOM 743 C CA . LEU A 1 96 ? -8.195 -8.928 13.289 1.00 82.19 96 LEU A CA 1
ATOM 744 C C . LEU A 1 96 ? -9.119 -8.091 12.381 1.00 82.19 96 LEU A C 1
ATOM 746 O O . LEU A 1 96 ? -8.982 -8.195 11.161 1.0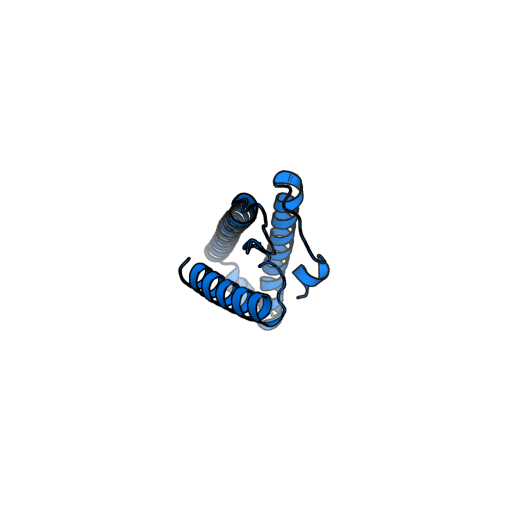0 82.19 96 LEU A O 1
ATOM 750 N N . PRO A 1 97 ? -10.008 -7.228 12.911 1.00 77.31 97 PRO A N 1
ATOM 751 C CA . PRO A 1 97 ? -10.864 -6.375 12.091 1.00 77.31 97 PRO A CA 1
ATOM 752 C C . PRO A 1 97 ? -10.061 -5.451 11.171 1.00 77.31 97 PRO A C 1
ATOM 754 O O . PRO A 1 97 ? -10.362 -5.357 9.984 1.00 77.31 97 PRO A O 1
ATOM 757 N N . GLY A 1 98 ? -9.000 -4.823 11.690 1.00 73.06 98 GLY A N 1
ATOM 758 C CA . GLY A 1 98 ? -8.131 -3.945 10.903 1.00 73.06 98 GLY A CA 1
ATOM 759 C C . GLY A 1 98 ? -7.400 -4.691 9.786 1.00 73.06 98 GLY A C 1
ATOM 760 O O . GLY A 1 98 ? -7.328 -4.202 8.660 1.00 73.06 98 GLY A O 1
ATOM 761 N N . PHE A 1 99 ? -6.924 -5.907 10.067 1.00 77.44 99 PHE A N 1
ATOM 762 C CA . PHE A 1 99 ? -6.299 -6.766 9.062 1.00 77.44 99 PHE A CA 1
ATOM 763 C C . PHE A 1 99 ? -7.278 -7.148 7.943 1.00 77.44 99 PHE A C 1
ATOM 765 O O . PHE A 1 99 ? -6.944 -7.031 6.765 1.00 77.44 99 PHE A O 1
ATOM 772 N N . VAL A 1 100 ? -8.506 -7.547 8.292 1.00 83.56 100 VAL A N 1
ATOM 773 C CA . VAL A 1 100 ? -9.554 -7.878 7.311 1.00 83.56 100 VAL A CA 1
ATOM 774 C C . VAL A 1 100 ? -9.897 -6.666 6.446 1.00 83.56 100 VAL A C 1
ATOM 776 O O . VAL A 1 100 ? -9.978 -6.799 5.225 1.00 83.56 100 VAL A O 1
ATOM 779 N N . ILE A 1 101 ? -10.038 -5.483 7.051 1.00 78.00 101 ILE A N 1
ATOM 780 C CA . ILE A 1 101 ? -10.290 -4.234 6.320 1.00 78.00 101 ILE A CA 1
ATOM 781 C C . ILE A 1 101 ? -9.154 -3.959 5.329 1.00 78.00 101 ILE A C 1
ATOM 783 O O . ILE A 1 101 ? -9.430 -3.756 4.149 1.00 78.00 101 ILE A O 1
ATOM 787 N N . GLY A 1 102 ? -7.892 -4.038 5.764 1.00 74.62 102 GLY A N 1
ATOM 788 C CA . GLY A 1 102 ? -6.737 -3.827 4.885 1.00 74.62 102 GLY A CA 1
ATOM 789 C C . GLY A 1 102 ? -6.661 -4.835 3.731 1.00 74.62 102 GLY A C 1
ATOM 790 O O . GLY A 1 102 ? -6.337 -4.466 2.602 1.00 74.62 102 GLY A O 1
ATOM 791 N N . MET A 1 103 ? -7.025 -6.098 3.973 1.00 81.69 103 MET A N 1
ATOM 792 C CA . MET A 1 103 ? -7.069 -7.135 2.934 1.00 81.69 103 MET A CA 1
ATOM 793 C C . MET A 1 103 ? -8.152 -6.833 1.883 1.00 81.69 103 MET A C 1
ATOM 795 O O . MET A 1 103 ? -7.907 -6.936 0.677 1.00 81.69 103 MET A O 1
ATOM 799 N N . VAL A 1 104 ? -9.348 -6.431 2.327 1.00 83.50 104 VAL A N 1
ATOM 800 C CA . VAL A 1 104 ? -10.460 -6.026 1.447 1.00 83.50 104 VAL A CA 1
ATOM 801 C C . VAL A 1 104 ? -10.081 -4.782 0.644 1.00 83.50 104 VAL A C 1
ATOM 803 O O . VAL A 1 104 ? -10.312 -4.733 -0.564 1.00 83.50 104 VAL A O 1
ATOM 806 N N . GLU A 1 105 ? -9.434 -3.816 1.290 1.00 76.00 105 GLU A N 1
ATOM 807 C CA . GLU A 1 105 ? -8.960 -2.581 0.674 1.00 76.00 105 GLU A CA 1
ATOM 808 C C . GLU A 1 105 ? -7.948 -2.849 -0.447 1.00 76.00 105 GLU A C 1
ATOM 810 O O . GLU A 1 105 ? -8.153 -2.427 -1.587 1.00 76.00 105 GLU A O 1
ATOM 815 N N . ALA A 1 106 ? -6.900 -3.627 -0.156 1.00 76.69 106 ALA A N 1
ATOM 816 C CA . ALA A 1 106 ? -5.886 -4.014 -1.134 1.00 76.69 106 ALA A CA 1
ATOM 817 C C . ALA A 1 106 ? -6.512 -4.723 -2.346 1.00 76.69 106 ALA A C 1
ATOM 819 O O . ALA A 1 106 ? -6.183 -4.421 -3.496 1.00 76.69 106 ALA A O 1
ATOM 820 N N . THR A 1 107 ? -7.479 -5.610 -2.092 1.00 83.94 107 THR A N 1
ATOM 821 C CA . THR A 1 107 ? -8.233 -6.305 -3.145 1.00 83.94 107 THR A CA 1
ATOM 822 C C . THR A 1 107 ? -9.020 -5.320 -4.011 1.00 83.94 107 THR A C 1
ATOM 824 O O . THR A 1 107 ? -8.975 -5.399 -5.240 1.00 83.94 107 THR A O 1
ATOM 827 N N . GLY A 1 108 ? -9.701 -4.351 -3.393 1.00 82.94 108 GLY A N 1
ATOM 828 C CA . GLY A 1 108 ? -10.443 -3.305 -4.097 1.00 82.94 108 GLY A CA 1
ATOM 829 C C . GLY A 1 108 ? -9.548 -2.465 -5.010 1.00 82.94 108 GLY A C 1
ATOM 830 O O . GLY A 1 108 ? -9.876 -2.260 -6.179 1.00 82.94 108 GLY A O 1
ATOM 831 N N . ILE A 1 109 ? -8.379 -2.049 -4.520 1.00 77.50 109 ILE A N 1
ATOM 832 C CA . ILE A 1 109 ? -7.404 -1.271 -5.301 1.00 77.50 109 ILE A CA 1
ATOM 833 C C . ILE A 1 109 ? -6.933 -2.060 -6.530 1.00 77.50 109 ILE A C 1
ATOM 835 O O . ILE A 1 109 ? -6.890 -1.513 -7.635 1.00 77.50 109 ILE A O 1
ATOM 839 N N . ILE A 1 110 ? -6.622 -3.349 -6.359 1.00 80.31 110 ILE A N 1
ATOM 840 C CA . ILE A 1 110 ? -6.204 -4.240 -7.452 1.00 80.31 110 ILE A CA 1
ATOM 841 C C . ILE A 1 110 ? -7.300 -4.340 -8.519 1.00 80.31 110 ILE A C 1
ATOM 843 O O . ILE A 1 110 ? -7.022 -4.173 -9.709 1.00 80.31 110 ILE A O 1
ATOM 847 N N . ILE A 1 111 ? -8.550 -4.559 -8.104 1.00 82.75 111 ILE A N 1
ATOM 848 C CA . ILE A 1 111 ? -9.695 -4.660 -9.017 1.00 82.75 111 ILE A CA 1
ATOM 849 C C . ILE A 1 111 ? -9.858 -3.365 -9.820 1.00 82.75 111 ILE A C 1
ATOM 851 O O . ILE A 1 111 ? -9.980 -3.413 -11.047 1.00 82.75 111 ILE A O 1
ATOM 855 N N . LEU A 1 112 ? -9.811 -2.206 -9.159 1.00 78.12 112 LEU A N 1
ATOM 856 C CA . LEU A 1 112 ? -9.932 -0.904 -9.820 1.00 78.12 112 LEU A CA 1
ATOM 857 C C . LEU A 1 112 ? -8.784 -0.669 -10.815 1.00 78.12 112 LEU A C 1
ATOM 859 O O . LEU A 1 112 ? -9.022 -0.225 -11.943 1.00 78.12 112 LEU A O 1
ATOM 863 N N . ALA A 1 113 ? -7.549 -1.006 -10.434 1.00 75.50 113 ALA A N 1
ATOM 864 C CA . ALA A 1 113 ? -6.372 -0.856 -11.287 1.00 75.50 113 ALA A CA 1
ATOM 865 C C . ALA A 1 113 ? -6.465 -1.698 -12.575 1.00 75.50 113 ALA A C 1
ATOM 867 O O . ALA A 1 113 ? -6.105 -1.211 -13.654 1.00 75.50 113 ALA A O 1
ATOM 868 N N . VAL A 1 114 ? -6.982 -2.928 -12.486 1.00 78.38 114 VAL A N 1
ATOM 869 C CA . VAL A 1 114 ? -7.125 -3.832 -13.640 1.00 78.38 114 VAL A CA 1
ATOM 870 C C . VAL A 1 114 ? -8.345 -3.481 -14.488 1.00 78.38 114 VAL A C 1
ATOM 872 O O . VAL A 1 114 ? -8.201 -3.301 -15.694 1.00 78.38 114 VAL A O 1
ATOM 875 N N . LEU A 1 115 ? -9.535 -3.369 -13.890 1.00 77.62 115 LEU A N 1
ATOM 876 C CA . LEU A 1 115 ? -10.789 -3.247 -14.645 1.00 77.62 115 LEU A CA 1
ATOM 877 C C . LEU A 1 115 ? -11.011 -1.846 -15.214 1.00 77.62 115 LEU A C 1
ATOM 879 O O . LEU A 1 115 ? -11.408 -1.702 -16.366 1.00 77.62 115 LEU A O 1
ATOM 883 N N . ILE A 1 116 ? -10.761 -0.801 -14.423 1.00 72.88 116 ILE A N 1
ATOM 884 C CA . ILE A 1 116 ? -11.042 0.577 -14.851 1.00 72.88 116 ILE A CA 1
ATOM 885 C C . ILE A 1 116 ? -9.852 1.116 -15.635 1.00 72.88 116 ILE A C 1
ATOM 887 O O . ILE A 1 116 ? -9.982 1.636 -16.746 1.00 72.88 116 ILE A O 1
ATOM 891 N N . PHE A 1 117 ? -8.655 0.962 -15.075 1.00 69.62 117 PHE A N 1
ATOM 892 C CA . PHE A 1 117 ? -7.463 1.602 -15.620 1.00 69.62 117 PHE A CA 1
ATOM 893 C C . PHE A 1 117 ? -6.664 0.726 -16.582 1.00 69.62 117 PHE A C 1
ATOM 895 O O . PHE A 1 117 ? -5.738 1.246 -17.215 1.00 69.62 117 PHE A O 1
ATOM 902 N N . HIS A 1 118 ? -7.068 -0.540 -16.758 1.00 71.69 118 HIS A N 1
ATOM 903 C CA . HIS A 1 118 ? -6.460 -1.496 -17.687 1.00 71.69 118 HIS A CA 1
ATOM 904 C C . HIS A 1 118 ? -4.945 -1.618 -17.471 1.00 71.69 118 HIS A C 1
ATOM 906 O O . HIS A 1 118 ? -4.164 -1.708 -18.424 1.00 71.69 118 HIS A O 1
ATOM 912 N N . ILE A 1 119 ? -4.516 -1.554 -16.207 1.00 71.94 119 ILE A N 1
ATOM 913 C CA . ILE A 1 119 ? -3.109 -1.678 -15.838 1.00 71.94 119 ILE A CA 1
ATOM 914 C C . ILE A 1 119 ? -2.770 -3.172 -15.829 1.00 71.94 119 ILE A C 1
ATOM 916 O O . ILE A 1 119 ? -3.377 -3.929 -15.069 1.00 71.94 119 ILE A O 1
ATOM 920 N N . PRO A 1 120 ? -1.827 -3.628 -16.673 1.00 68.88 120 PRO A N 1
ATOM 921 C CA . PRO A 1 120 ? -1.490 -5.040 -16.749 1.00 68.88 120 PRO A CA 1
ATOM 922 C C . PRO A 1 120 ? -0.765 -5.474 -15.471 1.00 68.88 120 PRO A C 1
ATOM 924 O O . PRO A 1 120 ? 0.392 -5.111 -15.255 1.00 68.88 120 PRO A O 1
ATOM 927 N N . LEU A 1 121 ? -1.434 -6.276 -14.642 1.00 70.00 121 LEU A N 1
ATOM 928 C CA . LEU A 1 121 ? -0.815 -6.950 -13.503 1.00 70.00 121 LEU A CA 1
ATOM 929 C C . LEU A 1 121 ? 0.058 -8.095 -14.026 1.00 70.00 121 LEU A C 1
ATOM 931 O O . LEU A 1 121 ? -0.434 -9.073 -14.586 1.00 70.00 121 LEU A O 1
ATOM 935 N N . ARG A 1 122 ? 1.376 -7.939 -13.897 1.00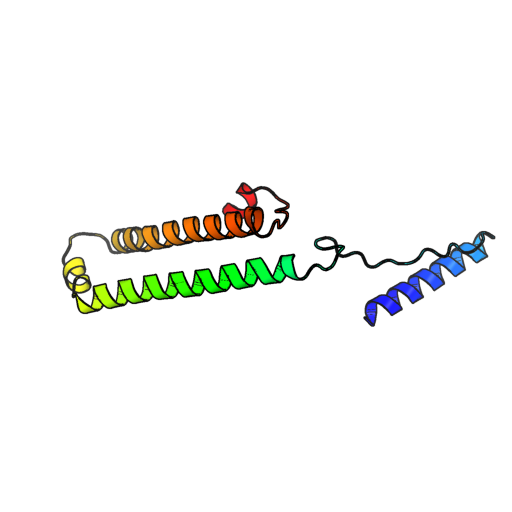 67.75 122 ARG A N 1
ATOM 936 C CA . ARG A 1 122 ? 2.363 -8.939 -14.314 1.00 67.75 122 ARG A CA 1
ATOM 937 C C . ARG A 1 122 ? 2.883 -9.679 -13.083 1.00 67.75 122 ARG A C 1
ATOM 939 O O . ARG A 1 122 ? 3.754 -9.171 -12.390 1.00 67.75 122 ARG A O 1
ATOM 946 N N . GLY A 1 123 ? 2.343 -10.868 -12.821 1.00 71.31 123 GLY A N 1
ATOM 947 C CA . GLY A 1 123 ? 2.716 -11.712 -11.681 1.00 71.31 123 GLY A CA 1
ATOM 948 C C . GLY A 1 123 ? 1.569 -12.617 -11.233 1.00 71.31 123 GLY A C 1
ATOM 949 O O . GLY A 1 123 ? 0.490 -12.587 -11.825 1.00 71.31 123 GLY A O 1
ATOM 950 N N . SER A 1 124 ? 1.793 -13.423 -10.193 1.00 77.81 124 SER A N 1
ATOM 951 C CA . SER A 1 124 ? 0.719 -14.181 -9.546 1.00 77.81 124 SER A CA 1
ATOM 952 C C . SER A 1 124 ? 0.102 -13.349 -8.420 1.00 77.81 124 SER A C 1
ATOM 954 O O . SER A 1 124 ? 0.808 -12.695 -7.654 1.00 77.81 124 SER A O 1
ATOM 956 N N . LEU A 1 125 ? -1.228 -13.385 -8.300 1.00 74.50 125 LEU A N 1
ATOM 957 C CA . LEU A 1 125 ? -1.925 -12.746 -7.177 1.00 74.50 125 LEU A CA 1
ATOM 958 C C . LEU A 1 125 ? -1.469 -13.334 -5.834 1.00 74.50 125 LEU A C 1
ATOM 960 O O . LEU A 1 125 ? -1.383 -12.621 -4.845 1.00 74.50 125 LEU A O 1
ATOM 964 N N . TRP A 1 126 ? -1.111 -14.618 -5.815 1.00 74.88 126 TRP A N 1
ATOM 965 C CA . TRP A 1 126 ? -0.594 -15.285 -4.625 1.00 74.88 126 TRP A CA 1
ATOM 966 C C . TRP A 1 126 ? 0.748 -14.722 -4.164 1.00 74.88 126 TRP A C 1
ATOM 968 O O . TRP A 1 126 ? 0.876 -14.441 -2.982 1.00 74.88 126 TRP A O 1
ATOM 978 N N . ALA A 1 127 ? 1.699 -14.474 -5.071 1.00 75.75 127 ALA A N 1
ATOM 979 C CA . ALA A 1 127 ? 2.952 -13.805 -4.710 1.00 75.75 127 ALA A CA 1
ATOM 980 C C . ALA A 1 127 ? 2.701 -12.369 -4.219 1.00 75.75 127 ALA A C 1
ATOM 982 O O . ALA A 1 127 ? 3.370 -11.891 -3.321 1.00 75.75 127 ALA A O 1
ATOM 983 N N . LEU A 1 128 ? 1.678 -11.680 -4.735 1.00 74.75 128 LEU A N 1
ATOM 984 C CA . LEU A 1 128 ? 1.344 -10.338 -4.251 1.00 74.75 128 LEU A CA 1
ATOM 985 C C . LEU A 1 128 ? 0.837 -10.330 -2.796 1.00 74.75 128 LEU A C 1
ATOM 987 O O . LEU A 1 128 ? 1.171 -9.416 -2.049 1.00 74.75 128 LEU A O 1
ATOM 991 N N . TYR A 1 129 ? 0.033 -11.322 -2.397 1.00 76.88 129 TYR A N 1
ATOM 992 C CA . TYR A 1 129 ? -0.490 -11.419 -1.026 1.00 76.88 129 TYR A CA 1
ATOM 993 C C . TYR A 1 129 ? 0.441 -12.149 -0.051 1.00 76.88 129 TYR A C 1
ATOM 995 O O . TYR A 1 129 ? 0.359 -11.900 1.149 1.00 76.88 129 TYR A O 1
ATOM 1003 N N . LEU A 1 130 ? 1.287 -13.060 -0.536 1.00 78.00 130 LEU A N 1
ATOM 1004 C CA . LEU A 1 130 ? 2.138 -13.920 0.296 1.00 78.00 130 LEU A CA 1
ATOM 1005 C C . LEU A 1 130 ? 3.632 -13.560 0.242 1.00 78.00 130 LEU A C 1
ATOM 1007 O O . LEU A 1 130 ? 4.373 -14.021 1.109 1.00 78.00 130 LEU A O 1
ATOM 1011 N N . GLY A 1 131 ? 4.056 -12.725 -0.715 1.00 62.84 131 GLY A N 1
ATOM 1012 C CA . GLY A 1 131 ? 5.462 -12.414 -1.007 1.00 62.84 131 GLY A CA 1
ATOM 1013 C C . GLY A 1 131 ? 6.007 -13.209 -2.187 1.00 62.84 131 GLY A C 1
ATOM 1014 O O . GLY A 1 131 ? 5.926 -14.456 -2.145 1.00 62.84 131 GLY A O 1
#

Foldseek 3Di:
DVVVVVVVVVVQVVQVVVCVVVVHPRDPDDDDDADPQCRPVPCLLPVVLVVLVVVLVVVLCVVVVVVVVVCVVVPVVVVVVPDPDDPVVVVCVVVVVVVVSVVVSVVVSVCCCCPVVVRDDDDDPCVVVPD

Organism: NCBI:txid410659